Protein AF-A0A2M6YE97-F1 (afdb_monomer)

Secondary structure (DSSP, 8-state):
------HHHHHTT--HHHHHHHHHHHHTT----TTSHHHHHHHHHHHHHHHHTT-S-EEEEEEEEE-TTT--EEEEEEEEE-

Sequence (82 aa):
LDVGIELDSLVGLISQDSLDLYLHRLEAFYRRLTGTDSNYAARDWIEAKFRSFGYDSVVIDPFTGVQLGGGGSVQSYNVIAV

Organism: NCBI:txid1975058

Solvent-accessible surface area (backbone atoms only — not comparable to full-atom values): 4952 Å² total; per-residue (Å²): 130,86,84,67,75,52,67,68,63,60,55,65,70,61,57,63,70,56,54,53,52,53,51,54,56,59,55,70,41,61,73,58,49,68,66,35,71,35,27,52,54,47,50,53,50,52,49,53,47,45,47,73,74,66,43,85,44,69,45,80,49,76,45,83,39,69,23,84,96,69,78,42,79,29,70,35,70,48,77,47,76,96

Mean predicted aligned error: 5.49 Å

Foldseek 3Di:
DPPPDPPVNVVVVDDPVVVVVLVVVLCVLPDLWFQDPSVVVSLVVVQVVLVVVPQPDWDWAWDWDATPPPRDTHIGTDIDTD

Radius of gyration: 17.16 Å; Cα contacts (8 Å, |Δi|>4): 84; chains: 1; bounding box: 48×24×40 Å

Nearest PDB structures (foldseek):
  9cx4-assembly2_B  TM=6.146E-01  e=3.380E-01  Acinetobacter baumannii
  2qdf-assembly1_A  TM=5.645E-01  e=7.250E-01  Escherichia coli K-12
  6lyq-assembly1_A  TM=5.581E-01  e=1.206E+00  Escherichia coli K-12
  8bnz-assembly1_A  TM=5.854E-01  e=2.427E+00  Escherichia coli K-12
  7ojf-assembly1_N  TM=5.668E-01  e=1.766E+00  Escherichia coli BW25113

pLDDT: mean 91.68, std 9.77, range [47.56, 98.31]

Structure (mmCIF, N/CA/C/O backbone):
data_AF-A0A2M6YE97-F1
#
_entry.id   AF-A0A2M6YE97-F1
#
loop_
_atom_site.group_PDB
_atom_site.id
_atom_site.type_symbol
_atom_site.label_atom_id
_atom_site.label_alt_id
_atom_site.label_comp_id
_atom_site.label_asym_id
_atom_site.label_entity_id
_atom_site.label_seq_id
_atom_site.pdbx_PDB_ins_code
_atom_site.Cartn_x
_atom_site.Cartn_y
_atom_site.Cartn_z
_atom_site.occupancy
_atom_site.B_iso_or_equiv
_atom_site.auth_seq_id
_atom_site.auth_comp_id
_atom_site.auth_asym_id
_atom_site.auth_atom_id
_atom_site.pdbx_PDB_model_num
ATOM 1 N N . LEU A 1 1 ? -36.603 6.894 16.205 1.00 47.56 1 LEU A N 1
ATOM 2 C CA . LEU A 1 1 ? -35.289 7.144 16.826 1.00 47.56 1 LEU A CA 1
ATOM 3 C C . LEU A 1 1 ? -34.305 7.173 15.682 1.00 47.56 1 LEU A C 1
ATOM 5 O O . LEU A 1 1 ? -34.057 6.129 15.095 1.00 47.56 1 LEU A O 1
ATOM 9 N N . ASP A 1 2 ? -33.907 8.371 15.274 1.00 54.94 2 ASP A N 1
ATOM 10 C CA . ASP A 1 2 ? -32.846 8.546 14.290 1.00 54.94 2 ASP A CA 1
ATOM 11 C C . ASP A 1 2 ? -31.547 8.126 14.982 1.00 54.94 2 ASP A C 1
ATOM 13 O O . ASP A 1 2 ? -31.080 8.806 15.892 1.00 54.94 2 ASP A O 1
ATOM 17 N N . VAL A 1 3 ? -31.045 6.930 14.671 1.00 59.31 3 VAL A N 1
ATOM 18 C CA . VAL A 1 3 ? -29.766 6.433 15.205 1.00 59.31 3 VAL A CA 1
ATOM 19 C C . VAL A 1 3 ? -28.659 6.979 14.306 1.00 59.31 3 VAL A C 1
ATOM 21 O O . VAL A 1 3 ? -27.882 6.240 13.708 1.00 59.31 3 VAL A O 1
ATOM 24 N N . GLY A 1 4 ? -28.652 8.299 14.133 1.00 63.84 4 GLY A N 1
ATOM 25 C CA . GLY A 1 4 ? -27.565 9.011 13.491 1.00 63.84 4 GLY A CA 1
ATOM 26 C C . GLY A 1 4 ? -26.426 9.071 14.490 1.00 63.84 4 GLY A C 1
ATOM 27 O O . GLY A 1 4 ? -26.550 9.711 15.530 1.00 63.84 4 GLY A O 1
ATOM 28 N N . ILE A 1 5 ? -25.335 8.361 14.214 1.00 71.50 5 ILE A N 1
ATOM 29 C CA . ILE A 1 5 ? -24.098 8.544 14.973 1.00 71.50 5 ILE A CA 1
ATOM 30 C C . ILE A 1 5 ? -23.737 10.029 14.852 1.00 71.50 5 ILE A C 1
ATOM 32 O O . ILE A 1 5 ? -23.613 10.538 13.736 1.00 71.50 5 ILE A O 1
ATOM 36 N N . GLU A 1 6 ? -23.619 10.734 15.979 1.00 88.25 6 GLU A N 1
ATOM 37 C CA . GLU A 1 6 ? -23.213 12.139 15.966 1.00 88.25 6 GLU A CA 1
ATOM 38 C C . GLU A 1 6 ? -21.844 12.263 15.285 1.00 88.25 6 GLU A C 1
ATOM 40 O O . GLU A 1 6 ? -20.957 11.435 15.504 1.00 88.25 6 GLU A O 1
ATOM 45 N N . LEU A 1 7 ? -21.670 13.283 14.439 1.00 86.62 7 LEU A N 1
ATOM 46 C CA . LEU A 1 7 ? -20.469 13.462 13.616 1.00 86.62 7 LEU A CA 1
ATOM 47 C C . LEU A 1 7 ? -19.176 13.377 14.443 1.00 86.62 7 LEU A C 1
ATOM 49 O O . LEU A 1 7 ? -18.219 12.731 14.023 1.00 86.62 7 LEU A O 1
ATOM 53 N N . ASP A 1 8 ? -19.178 13.951 15.643 1.00 85.81 8 ASP A N 1
ATOM 54 C CA . ASP A 1 8 ? -18.035 13.930 16.558 1.00 85.81 8 ASP A CA 1
ATOM 55 C C . ASP A 1 8 ? -17.685 12.508 17.022 1.00 85.81 8 ASP A C 1
ATOM 57 O O . ASP A 1 8 ? -16.511 12.160 17.144 1.00 85.81 8 ASP A O 1
ATOM 61 N N . SER A 1 9 ? -18.693 11.650 17.204 1.00 87.25 9 SER A N 1
ATOM 62 C CA . SER A 1 9 ? -18.486 10.237 17.537 1.00 87.25 9 SER A CA 1
ATOM 63 C C . SER A 1 9 ? -17.884 9.460 16.364 1.00 87.25 9 SER A C 1
ATOM 65 O O . SER A 1 9 ? -17.038 8.599 16.588 1.00 87.25 9 SER A O 1
ATOM 67 N N . LEU A 1 10 ? -18.260 9.776 15.116 1.00 89.38 10 LEU A N 1
ATOM 68 C CA . LEU A 1 10 ? -17.626 9.188 13.926 1.00 89.38 10 LEU A CA 1
ATOM 69 C C . LEU A 1 10 ? -16.169 9.638 13.779 1.00 89.38 10 LEU A C 1
ATOM 71 O O . LEU A 1 10 ? -15.295 8.812 13.520 1.00 89.38 10 LEU A O 1
A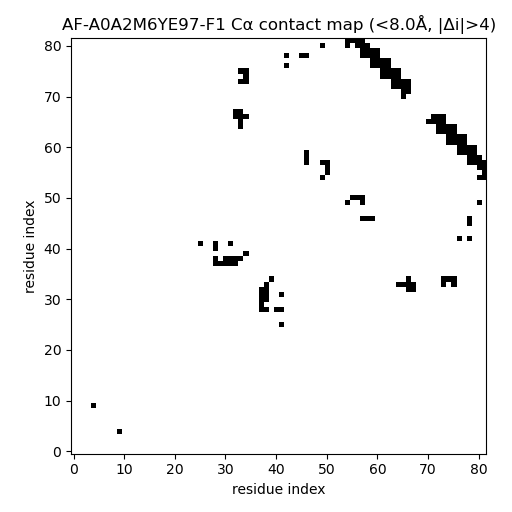TOM 75 N N . VAL A 1 11 ? -15.895 10.930 13.978 1.00 89.81 11 VAL A N 1
ATOM 76 C CA . VAL A 1 11 ? -14.530 11.480 13.945 1.00 89.81 11 VAL A CA 1
ATOM 77 C C . VAL A 1 11 ? -13.665 10.853 15.042 1.00 89.81 11 VAL A C 1
ATOM 79 O O . VAL A 1 11 ? -12.500 10.546 14.796 1.00 89.81 11 VAL A O 1
ATOM 82 N N . GLY A 1 12 ? -14.240 10.580 16.216 1.00 92.94 12 GLY A N 1
ATOM 83 C CA . GLY A 1 12 ? -13.556 9.924 17.333 1.00 92.94 12 GLY A CA 1
ATOM 84 C C . GLY A 1 12 ? -13.080 8.491 17.058 1.00 92.94 12 GLY A C 1
ATOM 85 O O . GLY A 1 12 ? -12.214 7.999 17.777 1.00 92.94 12 GLY A O 1
ATOM 86 N N . LEU A 1 13 ? -13.588 7.824 16.013 1.00 93.12 13 LEU A N 1
ATOM 87 C CA . LEU A 1 13 ? -13.098 6.503 15.593 1.00 93.12 13 LEU A CA 1
ATOM 88 C C . LEU A 1 13 ? -11.763 6.576 14.834 1.00 93.12 13 LEU A C 1
ATOM 90 O O . LEU A 1 13 ? -11.098 5.554 14.653 1.00 93.12 13 LEU A O 1
ATOM 94 N N . ILE A 1 14 ? -11.361 7.764 14.375 1.00 94.00 14 ILE A N 1
ATOM 95 C CA . ILE A 1 14 ? -10.117 7.962 13.633 1.00 94.00 14 ILE A CA 1
ATOM 96 C C . ILE A 1 14 ? -8.940 7.994 14.611 1.00 94.00 14 ILE A C 1
ATOM 98 O O . ILE A 1 14 ? -8.818 8.888 15.446 1.00 94.00 14 ILE A O 1
ATOM 102 N N . SER A 1 15 ? -8.012 7.050 14.454 1.00 96.31 15 SER A N 1
ATOM 103 C CA . SER A 1 15 ? -6.727 7.066 15.158 1.00 96.31 15 SER A CA 1
ATOM 104 C C . SER A 1 15 ? -5.702 7.895 14.377 1.00 96.31 15 SER A C 1
ATOM 106 O O . SER A 1 15 ? -5.214 7.449 13.339 1.00 96.31 15 SER A O 1
ATOM 108 N N . GLN A 1 16 ? -5.354 9.082 14.886 1.00 96.44 16 GLN A N 1
ATOM 109 C CA . GLN A 1 16 ? -4.334 9.953 14.275 1.00 96.44 16 GLN A CA 1
ATOM 110 C C . GLN A 1 16 ? -2.959 9.273 14.216 1.00 96.44 16 GLN A C 1
ATOM 112 O O . GLN A 1 16 ? -2.354 9.226 13.151 1.00 96.44 16 GLN A O 1
ATOM 117 N N . ASP A 1 17 ? -2.537 8.614 15.300 1.00 97.44 17 ASP A N 1
ATOM 118 C CA . ASP A 1 17 ? -1.272 7.863 15.346 1.00 97.44 17 ASP A CA 1
ATOM 119 C C . ASP A 1 17 ? -1.174 6.809 14.233 1.00 97.44 17 ASP A C 1
ATOM 121 O O . ASP A 1 17 ? -0.110 6.582 13.653 1.00 97.44 17 ASP A O 1
ATOM 125 N N . SER A 1 18 ? -2.297 6.158 13.911 1.00 96.31 18 SER A N 1
ATOM 126 C C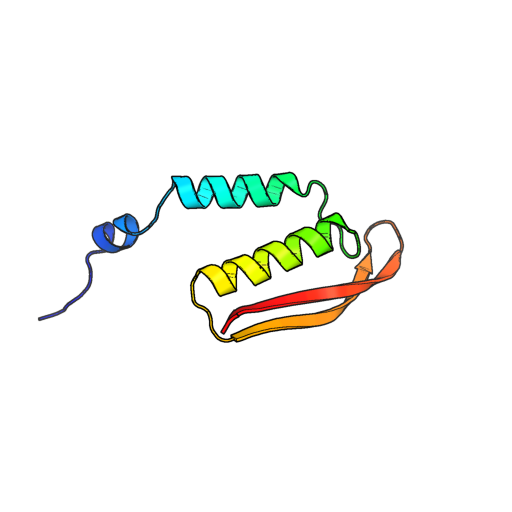A . SER A 1 18 ? -2.343 5.183 12.821 1.00 96.31 18 SER A CA 1
ATOM 127 C C . SER A 1 18 ? -2.162 5.855 11.462 1.00 96.31 18 SER A C 1
ATOM 129 O O . SER A 1 18 ? -1.417 5.334 10.631 1.00 96.31 18 SER A O 1
ATOM 131 N N . LEU A 1 19 ? -2.809 7.003 11.234 1.00 96.81 19 LEU A N 1
ATOM 132 C CA . LEU A 1 19 ? -2.665 7.766 9.992 1.00 96.81 19 LEU A CA 1
ATOM 133 C C . LEU A 1 19 ? -1.218 8.227 9.787 1.00 96.81 19 LEU A C 1
ATOM 135 O O . LEU A 1 19 ? -0.667 8.009 8.705 1.00 96.81 19 LEU A O 1
ATOM 139 N N . ASP A 1 20 ? -0.588 8.767 10.829 1.00 98.12 20 ASP A N 1
ATOM 140 C CA . ASP A 1 20 ? 0.805 9.220 10.783 1.00 98.12 20 ASP A CA 1
ATOM 141 C C . ASP A 1 20 ? 1.765 8.056 10.515 1.00 98.12 20 ASP A C 1
ATOM 143 O O . ASP A 1 20 ? 2.655 8.146 9.664 1.00 98.12 20 ASP A O 1
ATOM 147 N N . LEU A 1 21 ? 1.548 6.906 11.163 1.00 97.94 21 LEU A N 1
ATOM 148 C CA . LEU A 1 21 ? 2.349 5.707 10.920 1.00 97.94 21 LEU A CA 1
ATOM 149 C C . LEU A 1 21 ? 2.214 5.212 9.472 1.00 97.94 21 LEU A C 1
ATOM 151 O O . LEU A 1 21 ? 3.206 4.792 8.866 1.00 97.94 21 LEU A O 1
ATOM 155 N N . TYR A 1 22 ? 1.010 5.255 8.896 1.00 97.75 22 TYR A N 1
ATOM 156 C CA . TYR A 1 22 ? 0.785 4.855 7.504 1.00 97.75 22 TYR A CA 1
ATOM 157 C C . TYR A 1 22 ? 1.430 5.834 6.525 1.00 97.75 22 TYR A C 1
ATOM 159 O O . TYR A 1 22 ? 2.060 5.394 5.558 1.00 97.75 22 TYR A O 1
ATOM 167 N N . LEU A 1 23 ? 1.339 7.136 6.800 1.00 96.94 23 LEU A N 1
ATOM 168 C CA . LEU A 1 23 ? 2.002 8.174 6.019 1.00 96.94 23 LEU A CA 1
ATOM 169 C C . LEU A 1 23 ? 3.521 7.971 6.020 1.00 96.94 23 LEU A C 1
ATOM 171 O O . LEU A 1 23 ? 4.114 7.799 4.953 1.00 96.94 23 LEU A O 1
ATOM 175 N N . HIS A 1 24 ? 4.136 7.876 7.198 1.00 97.44 24 HIS A N 1
ATOM 176 C CA . HIS A 1 24 ? 5.582 7.692 7.318 1.00 97.44 24 HIS A CA 1
ATOM 177 C C . HIS A 1 24 ? 6.065 6.390 6.690 1.00 97.44 24 HIS A C 1
ATOM 179 O O . HIS A 1 24 ? 7.134 6.344 6.075 1.00 97.44 24 HIS A O 1
ATOM 185 N N . ARG A 1 25 ? 5.267 5.321 6.771 1.00 97.19 25 ARG A N 1
ATOM 186 C CA . ARG A 1 25 ? 5.595 4.076 6.077 1.00 97.19 25 ARG A CA 1
ATOM 187 C C . ARG A 1 25 ? 5.599 4.259 4.559 1.00 97.19 25 ARG A C 1
ATOM 189 O O . ARG A 1 25 ? 6.488 3.732 3.893 1.00 97.19 25 ARG A O 1
ATOM 196 N N . LEU A 1 26 ? 4.639 5.001 4.014 1.00 95.50 26 LEU A N 1
ATOM 197 C CA . LEU A 1 26 ? 4.559 5.282 2.583 1.00 95.50 26 LEU A CA 1
ATOM 198 C C . LEU A 1 26 ? 5.683 6.211 2.095 1.00 95.50 26 LEU A C 1
ATOM 200 O O . LEU A 1 26 ? 6.192 6.016 0.989 1.00 95.50 26 LEU A O 1
ATOM 204 N N . GLU A 1 27 ? 6.098 7.174 2.914 1.00 95.31 27 GLU A N 1
ATOM 205 C CA . GLU A 1 27 ? 7.247 8.056 2.659 1.00 95.31 27 GLU A CA 1
ATOM 206 C C . GLU A 1 27 ? 8.580 7.294 2.687 1.00 95.31 27 GLU A C 1
ATOM 208 O O . GLU A 1 27 ? 9.472 7.559 1.876 1.00 95.31 27 GLU A O 1
ATOM 213 N N . ALA A 1 28 ? 8.700 6.286 3.557 1.00 96.56 28 ALA A N 1
ATOM 214 C CA . ALA A 1 28 ? 9.903 5.465 3.688 1.00 96.56 28 ALA A CA 1
ATOM 215 C C . ALA A 1 28 ? 10.229 4.628 2.434 1.00 96.56 28 ALA A C 1
ATOM 217 O O . ALA A 1 28 ? 11.367 4.190 2.275 1.00 96.56 28 ALA A O 1
ATOM 218 N N . PHE A 1 29 ? 9.279 4.437 1.510 1.00 93.94 29 PHE A N 1
ATOM 219 C CA . PHE A 1 29 ? 9.549 3.809 0.209 1.00 93.94 29 PHE A CA 1
ATOM 220 C C . PHE A 1 29 ? 10.295 4.729 -0.776 1.00 93.94 29 PHE A C 1
ATOM 222 O O . PHE A 1 29 ? 10.556 4.323 -1.910 1.00 93.94 29 PHE A O 1
ATOM 229 N N . TYR A 1 30 ? 10.682 5.943 -0.368 1.00 88.31 30 TYR A N 1
ATOM 230 C CA . TYR A 1 30 ? 11.389 6.920 -1.199 1.00 88.31 30 TYR A CA 1
ATOM 231 C C . TYR A 1 30 ? 10.588 7.283 -2.468 1.00 88.31 30 TYR A C 1
ATOM 233 O O . TYR A 1 30 ? 9.391 7.577 -2.411 1.00 88.31 30 TYR A O 1
ATOM 241 N N . ARG A 1 31 ? 11.236 7.300 -3.640 1.00 90.12 31 ARG A N 1
ATOM 242 C CA . ARG A 1 31 ? 10.611 7.617 -4.929 1.00 90.12 31 ARG A CA 1
ATOM 243 C C . ARG A 1 31 ? 9.841 6.415 -5.473 1.00 90.12 31 ARG A C 1
ATOM 245 O O . ARG A 1 31 ? 10.418 5.484 -6.027 1.00 90.12 31 ARG A O 1
ATOM 252 N N . ARG A 1 32 ? 8.515 6.497 -5.412 1.00 91.88 32 ARG A N 1
ATOM 253 C CA . ARG A 1 32 ? 7.577 5.496 -5.950 1.00 91.88 32 ARG A CA 1
ATOM 254 C C . ARG A 1 32 ? 7.246 5.744 -7.426 1.00 91.88 32 ARG A C 1
ATOM 256 O O . ARG A 1 32 ? 6.080 5.762 -7.806 1.00 91.88 32 ARG A O 1
ATOM 263 N N . LEU A 1 33 ? 8.272 5.988 -8.241 1.00 91.56 33 LEU A N 1
ATOM 264 C CA . LEU A 1 33 ? 8.114 6.153 -9.686 1.00 91.56 33 LEU A CA 1
ATOM 265 C C . LEU A 1 33 ? 7.591 4.850 -10.314 1.00 91.56 33 LEU A C 1
ATOM 267 O O . LEU A 1 33 ? 8.010 3.769 -9.918 1.00 91.56 33 LEU A O 1
ATOM 271 N N . THR A 1 34 ? 6.702 4.944 -11.301 1.00 91.50 34 THR A N 1
ATOM 272 C CA . THR A 1 34 ? 6.132 3.774 -11.980 1.00 91.50 34 THR A CA 1
ATOM 273 C C . THR A 1 34 ? 7.218 2.806 -12.446 1.00 91.50 34 THR A C 1
ATOM 275 O O . THR A 1 34 ? 8.197 3.205 -13.085 1.00 91.50 34 THR A O 1
ATOM 278 N N . GLY A 1 35 ? 7.032 1.527 -12.128 1.00 90.00 35 GLY A N 1
ATOM 279 C CA . GLY A 1 35 ? 7.913 0.453 -12.571 1.00 90.00 35 GLY A CA 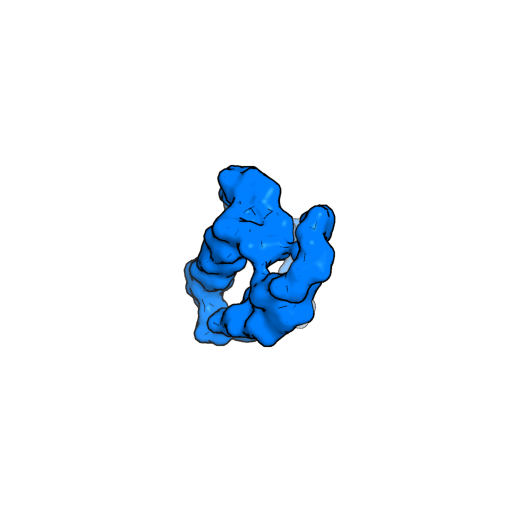1
ATOM 280 C C . GLY A 1 35 ? 9.200 0.274 -11.757 1.00 90.00 35 GLY A C 1
ATOM 281 O O . GLY A 1 35 ? 10.033 -0.538 -12.148 1.00 90.00 35 GLY A O 1
ATOM 282 N N . THR A 1 36 ? 9.398 1.022 -10.664 1.00 91.94 36 THR A N 1
ATOM 283 C CA . THR A 1 36 ? 10.560 0.850 -9.773 1.00 91.94 36 THR A CA 1
ATOM 284 C C . THR A 1 36 ? 10.278 -0.122 -8.627 1.00 91.94 36 THR A C 1
ATOM 286 O O . THR A 1 36 ? 9.134 -0.284 -8.201 1.00 91.94 36 THR A O 1
ATOM 289 N N . ASP A 1 37 ? 11.335 -0.696 -8.047 1.00 93.19 37 ASP A N 1
ATOM 290 C CA . ASP A 1 37 ? 11.231 -1.588 -6.881 1.00 93.19 37 ASP A CA 1
ATOM 291 C C . ASP A 1 37 ? 10.521 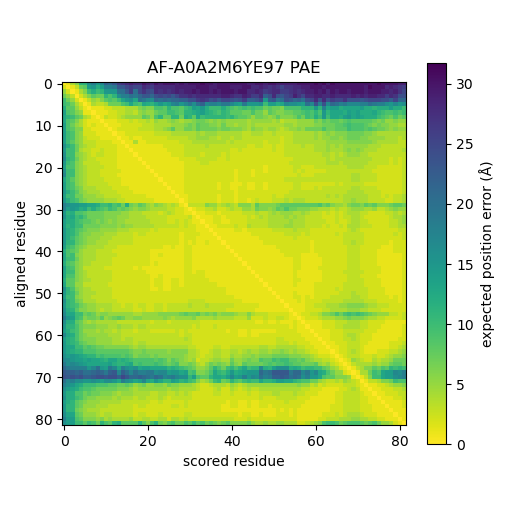-0.918 -5.697 1.00 93.1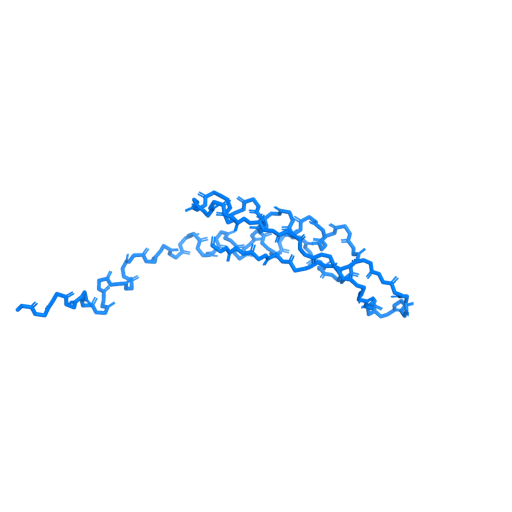9 37 ASP A C 1
ATOM 293 O O . ASP A 1 37 ? 9.677 -1.526 -5.044 1.00 93.19 37 ASP A O 1
ATOM 297 N N . SER A 1 38 ? 10.789 0.370 -5.462 1.00 95.44 38 SER A N 1
ATOM 298 C CA . SER A 1 38 ? 10.092 1.181 -4.456 1.00 95.44 38 SER A CA 1
ATOM 299 C C . SER A 1 38 ? 8.584 1.279 -4.702 1.00 95.44 38 SER A C 1
ATOM 301 O O . SER A 1 38 ? 7.801 1.285 -3.751 1.00 95.44 38 SER A O 1
ATOM 303 N N . ASN A 1 39 ? 8.155 1.374 -5.964 1.00 95.19 39 ASN A N 1
ATOM 304 C CA . ASN A 1 39 ? 6.738 1.398 -6.320 1.00 95.19 39 ASN A CA 1
ATOM 305 C C . ASN A 1 39 ? 6.081 0.031 -6.083 1.00 95.19 39 ASN A C 1
ATOM 307 O O . ASN A 1 39 ? 5.007 -0.023 -5.485 1.00 95.19 39 ASN A O 1
ATOM 311 N N . TYR A 1 40 ? 6.746 -1.062 -6.461 1.00 96.06 40 TYR A N 1
ATOM 312 C CA . TYR A 1 40 ? 6.241 -2.416 -6.218 1.00 96.06 40 TYR A CA 1
ATOM 313 C C . TYR A 1 40 ? 6.193 -2.764 -4.725 1.00 96.06 40 TYR A C 1
ATOM 315 O O . TYR A 1 40 ? 5.188 -3.286 -4.253 1.00 96.06 40 TYR A O 1
ATOM 323 N N . ALA A 1 41 ? 7.209 -2.381 -3.949 1.00 97.25 41 ALA A N 1
ATOM 324 C CA . ALA A 1 41 ? 7.210 -2.572 -2.500 1.00 97.25 41 ALA A CA 1
ATOM 325 C C . ALA A 1 41 ? 6.082 -1.785 -1.808 1.00 97.25 41 ALA A C 1
ATOM 327 O O . ALA A 1 41 ? 5.448 -2.287 -0.878 1.00 97.25 41 ALA A O 1
ATOM 328 N N . ALA A 1 42 ? 5.794 -0.563 -2.276 1.00 97.88 42 ALA A N 1
ATOM 329 C CA . ALA A 1 42 ? 4.665 0.215 -1.776 1.00 97.88 42 ALA A CA 1
ATOM 330 C C . ALA A 1 42 ? 3.314 -0.422 -2.148 1.00 97.88 42 ALA A C 1
ATOM 332 O O . ALA A 1 42 ? 2.426 -0.474 -1.299 1.00 97.88 42 ALA A O 1
ATOM 333 N N . ARG A 1 43 ? 3.167 -0.937 -3.379 1.00 97.81 43 ARG A N 1
ATOM 334 C CA . ARG A 1 43 ? 1.982 -1.692 -3.828 1.00 97.81 43 ARG A CA 1
ATOM 335 C C . ARG A 1 43 ? 1.710 -2.882 -2.908 1.00 97.81 43 ARG A C 1
ATOM 337 O O . ARG A 1 43 ? 0.594 -3.009 -2.411 1.00 97.81 43 ARG A O 1
ATOM 344 N N . ASP A 1 44 ? 2.725 -3.703 -2.649 1.00 98.06 44 ASP A N 1
ATOM 345 C CA . ASP A 1 44 ? 2.593 -4.911 -1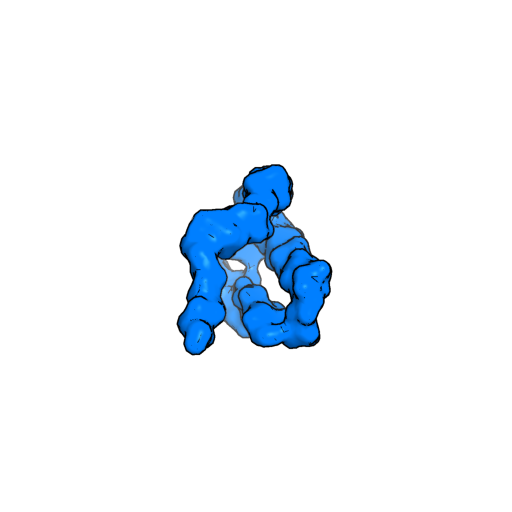.822 1.00 98.06 44 ASP A CA 1
ATOM 346 C C . ASP A 1 44 ? 2.237 -4.562 -0.374 1.00 98.06 44 ASP A C 1
ATOM 348 O O . ASP A 1 44 ? 1.423 -5.229 0.259 1.00 98.06 44 ASP A O 1
ATOM 352 N N . TRP A 1 45 ? 2.786 -3.463 0.150 1.00 98.06 45 TRP A N 1
ATOM 353 C CA . TRP A 1 45 ? 2.423 -2.993 1.482 1.00 98.06 45 TRP A CA 1
ATOM 354 C C . TRP A 1 45 ? 0.970 -2.509 1.569 1.00 98.06 45 TRP A C 1
ATOM 356 O O . TRP A 1 45 ? 0.302 -2.801 2.560 1.00 98.06 45 TRP A O 1
ATOM 366 N N . ILE A 1 46 ? 0.471 -1.793 0.554 1.00 98.12 46 ILE A N 1
ATOM 367 C CA . ILE A 1 46 ? -0.931 -1.342 0.500 1.00 98.12 46 ILE A CA 1
ATOM 368 C C . ILE A 1 46 ? -1.873 -2.550 0.433 1.00 98.12 46 ILE A C 1
ATOM 370 O O . ILE A 1 46 ? -2.845 -2.609 1.186 1.00 98.12 46 ILE A O 1
ATOM 374 N N . GLU A 1 47 ? -1.562 -3.530 -0.417 1.00 98.31 47 GLU A N 1
ATOM 375 C CA . GLU A 1 47 ? -2.335 -4.771 -0.550 1.00 98.31 47 GLU A CA 1
ATOM 376 C C . GLU A 1 47 ? -2.406 -5.536 0.780 1.00 98.31 47 GLU A C 1
ATOM 378 O O . GLU A 1 47 ? -3.501 -5.820 1.279 1.00 98.31 47 GLU A O 1
ATOM 383 N N . ALA A 1 48 ? -1.257 -5.751 1.427 1.00 97.75 48 ALA A N 1
ATOM 384 C CA . ALA A 1 48 ? -1.190 -6.383 2.739 1.00 97.75 48 ALA A CA 1
ATOM 385 C C . ALA A 1 48 ? -1.940 -5.579 3.814 1.00 97.75 48 ALA A C 1
ATOM 387 O O . ALA A 1 48 ? -2.565 -6.162 4.706 1.00 97.75 48 ALA A O 1
ATOM 388 N N . LYS A 1 49 ? -1.914 -4.240 3.743 1.00 97.75 49 LYS A N 1
ATOM 389 C CA . LYS A 1 49 ? -2.638 -3.398 4.697 1.00 97.75 49 LYS A CA 1
ATOM 390 C C . LYS A 1 49 ? -4.146 -3.502 4.557 1.00 97.75 49 LYS A C 1
ATOM 392 O O . LYS A 1 49 ? -4.803 -3.649 5.588 1.00 97.75 49 LYS A O 1
ATOM 397 N N . PHE A 1 50 ? -4.680 -3.513 3.338 1.00 97.94 50 PHE A N 1
ATOM 398 C CA . PHE A 1 50 ? -6.106 -3.769 3.134 1.00 97.94 50 PHE A CA 1
ATOM 399 C C . PHE A 1 50 ? -6.513 -5.131 3.697 1.00 97.94 50 PHE A C 1
ATOM 401 O O . PHE A 1 50 ? -7.460 -5.204 4.478 1.00 97.94 50 PHE A O 1
ATOM 408 N N . ARG A 1 51 ? -5.738 -6.191 3.445 1.00 97.50 5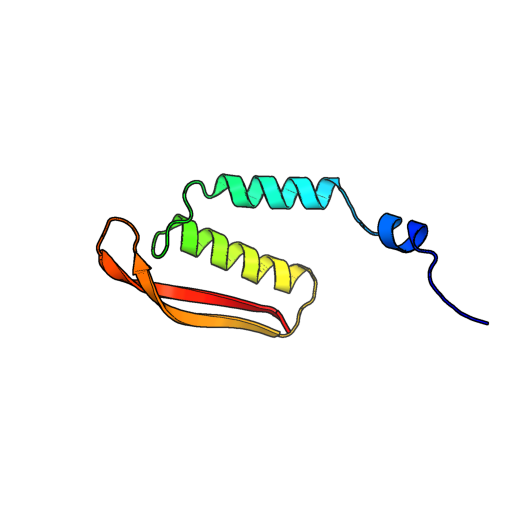1 ARG A N 1
ATOM 409 C CA . ARG A 1 51 ? -6.008 -7.498 4.071 1.00 97.50 51 ARG A CA 1
ATOM 410 C C . ARG A 1 51 ? -5.981 -7.430 5.599 1.00 97.50 51 ARG A C 1
ATOM 412 O O . ARG A 1 51 ? -6.837 -8.016 6.250 1.00 97.50 51 ARG A O 1
ATOM 419 N N . SER A 1 52 ? -5.049 -6.674 6.184 1.00 96.50 52 SER A N 1
ATOM 420 C CA . SER A 1 52 ? -4.965 -6.516 7.645 1.00 96.50 52 SER A CA 1
ATOM 421 C C . SER A 1 52 ? -6.165 -5.792 8.267 1.00 96.50 52 SER A C 1
ATOM 423 O O . SER A 1 52 ? -6.418 -5.964 9.456 1.00 96.50 52 SER A O 1
ATOM 425 N N . PHE A 1 53 ? -6.905 -5.001 7.483 1.00 96.00 53 PHE A N 1
ATOM 426 C CA . PHE A 1 53 ? -8.158 -4.379 7.919 1.00 96.00 53 PHE A CA 1
ATOM 427 C C . PHE A 1 53 ? -9.370 -5.312 7.797 1.00 96.00 53 PHE A C 1
ATOM 429 O O . PHE A 1 53 ? -10.452 -4.943 8.240 1.00 96.00 53 PHE A O 1
ATOM 436 N N . GLY A 1 54 ? -9.194 -6.511 7.231 1.00 96.94 54 GLY A N 1
ATOM 437 C CA . GLY A 1 54 ? -10.263 -7.492 7.056 1.00 96.94 54 GLY A CA 1
ATOM 438 C C . GLY A 1 54 ? -10.987 -7.410 5.713 1.00 96.94 54 GLY A C 1
ATOM 439 O O . GLY A 1 54 ? -12.072 -7.963 5.599 1.00 96.94 54 GLY A O 1
ATOM 440 N N . TYR A 1 55 ? -10.420 -6.740 4.700 1.00 97.00 55 TYR A N 1
ATOM 441 C CA . TYR A 1 55 ? -10.952 -6.846 3.338 1.00 97.00 55 TYR A CA 1
ATOM 442 C C . TYR A 1 55 ? -10.691 -8.253 2.791 1.00 97.00 55 TYR A C 1
ATOM 444 O O . TYR A 1 55 ? -9.536 -8.673 2.658 1.00 97.00 55 TYR A O 1
ATOM 452 N N . ASP A 1 56 ? -11.764 -8.959 2.443 1.00 92.69 56 ASP A N 1
ATOM 453 C CA . ASP A 1 56 ? -11.700 -10.328 1.925 1.00 92.69 56 ASP A CA 1
ATOM 454 C C . ASP A 1 56 ? -11.219 -10.362 0.467 1.00 92.69 56 ASP A C 1
ATOM 456 O O . ASP A 1 56 ? -10.469 -11.257 0.063 1.00 92.69 56 ASP A O 1
ATOM 460 N N . SER A 1 57 ? -11.600 -9.353 -0.325 1.00 95.62 57 SER A N 1
ATOM 461 C CA . SER A 1 57 ? -11.226 -9.232 -1.731 1.00 95.62 57 SER A CA 1
ATOM 462 C C . SER A 1 57 ? -10.262 -8.068 -1.941 1.00 95.62 57 SER A C 1
ATOM 464 O O . SER A 1 57 ? -10.667 -6.916 -2.069 1.00 95.62 57 SER A O 1
ATOM 466 N N . VAL A 1 58 ? -8.968 -8.381 -2.040 1.00 97.94 58 VAL A N 1
ATOM 467 C CA . VAL A 1 58 ? -7.931 -7.428 -2.464 1.00 97.94 58 VAL A CA 1
ATOM 468 C C . VAL A 1 58 ? -7.245 -7.961 -3.717 1.00 97.94 58 VAL A C 1
ATOM 470 O O . VAL A 1 58 ? -6.709 -9.075 -3.706 1.00 97.94 58 VAL A O 1
ATOM 473 N N . VAL A 1 59 ? -7.281 -7.175 -4.793 1.00 97.44 59 VAL A N 1
ATOM 474 C CA . VAL A 1 59 ? -6.803 -7.535 -6.132 1.00 97.44 59 VAL A CA 1
ATOM 475 C C . VAL A 1 59 ? -5.716 -6.565 -6.578 1.00 97.44 59 VAL A C 1
ATOM 477 O O . VAL A 1 59 ? -5.853 -5.347 -6.463 1.00 97.44 59 VAL A O 1
ATOM 480 N N . ILE A 1 60 ? -4.640 -7.124 -7.126 1.00 97.75 60 ILE A N 1
ATOM 481 C CA . ILE A 1 60 ? -3.626 -6.383 -7.870 1.00 97.75 60 ILE A CA 1
ATOM 482 C C . ILE A 1 60 ? -3.997 -6.481 -9.350 1.00 97.75 60 ILE A C 1
ATOM 484 O O . ILE A 1 60 ? -3.902 -7.557 -9.936 1.00 97.75 60 ILE A O 1
ATOM 488 N N . ASP A 1 61 ? -4.432 -5.370 -9.937 1.00 97.44 61 ASP A N 1
ATOM 489 C CA . ASP A 1 61 ? -4.902 -5.299 -11.323 1.00 97.44 61 ASP A CA 1
ATOM 490 C C . ASP A 1 61 ? -3.787 -4.765 -12.244 1.00 97.44 61 ASP A C 1
ATOM 492 O O . ASP A 1 61 ? -3.401 -3.596 -12.118 1.00 97.44 61 ASP A O 1
ATOM 496 N N . PRO A 1 62 ? -3.200 -5.609 -13.114 1.00 96.69 62 PRO A N 1
ATOM 497 C CA . PRO A 1 62 ? -2.064 -5.238 -13.945 1.00 96.69 62 PRO A CA 1
ATOM 498 C C . PRO A 1 62 ? -2.479 -4.475 -15.210 1.00 96.69 62 PRO A C 1
ATOM 500 O O . PRO A 1 62 ? -3.393 -4.865 -15.927 1.00 96.69 62 PRO A O 1
ATOM 503 N N . PHE A 1 63 ? -1.704 -3.453 -15.572 1.00 96.00 63 PHE A N 1
ATOM 504 C CA . PHE A 1 63 ? -1.829 -2.747 -16.849 1.00 96.00 63 PHE A CA 1
ATOM 505 C C . PHE A 1 63 ? -0.472 -2.237 -17.350 1.00 96.00 63 PHE A C 1
ATOM 507 O O . PHE A 1 63 ? 0.510 -2.186 -16.608 1.00 96.00 63 PHE A O 1
ATOM 514 N N . THR A 1 64 ? -0.396 -1.843 -18.621 1.00 95.38 64 THR A N 1
ATOM 515 C CA . THR A 1 64 ? 0.812 -1.222 -19.182 1.00 95.38 64 THR A CA 1
ATOM 516 C C . THR A 1 64 ? 0.768 0.290 -18.979 1.00 95.38 64 THR A C 1
ATOM 518 O O . THR A 1 64 ? -0.114 0.966 -19.505 1.00 95.38 64 THR A O 1
ATOM 521 N N . GLY A 1 65 ? 1.727 0.819 -18.221 1.00 90.88 65 GLY A N 1
ATOM 522 C CA . GLY A 1 65 ? 1.936 2.253 -18.025 1.00 90.88 65 GLY A CA 1
ATOM 523 C C . GLY A 1 65 ? 3.212 2.741 -18.706 1.00 90.88 65 GLY A C 1
ATOM 524 O O . GLY A 1 65 ? 3.913 1.980 -19.372 1.00 90.88 65 GLY A O 1
ATOM 525 N N . VAL A 1 66 ? 3.538 4.019 -18.517 1.00 90.06 66 VAL A N 1
ATOM 526 C CA . VAL A 1 66 ? 4.766 4.636 -19.041 1.00 90.06 66 VAL A CA 1
ATOM 527 C C . VAL A 1 66 ? 5.607 5.144 -17.880 1.00 90.06 66 VAL A C 1
ATOM 529 O O . VAL A 1 66 ? 5.094 5.799 -16.970 1.00 90.06 66 VAL A O 1
ATOM 532 N N . GLN A 1 67 ? 6.908 4.858 -17.908 1.00 87.44 67 GLN A N 1
ATOM 533 C CA . GLN A 1 67 ? 7.829 5.371 -16.901 1.00 87.44 67 GLN A CA 1
ATOM 534 C C . GLN A 1 67 ? 8.256 6.804 -17.234 1.00 87.44 67 GLN A C 1
ATOM 536 O O . GLN A 1 67 ? 8.834 7.073 -18.292 1.00 87.44 67 GLN A O 1
ATOM 541 N N . LEU A 1 68 ? 8.019 7.727 -16.298 1.00 82.50 68 LEU A N 1
ATOM 542 C CA . LEU A 1 68 ? 8.481 9.109 -16.423 1.00 82.50 68 LEU A CA 1
ATOM 543 C C . LEU A 1 68 ? 10.016 9.153 -16.509 1.00 82.50 68 LEU A C 1
ATOM 545 O O . LEU A 1 68 ? 10.706 8.535 -15.704 1.00 82.50 68 LEU A O 1
ATOM 549 N N . GLY A 1 69 ? 10.546 9.890 -17.487 1.00 79.88 69 GLY A N 1
ATOM 550 C CA . GLY A 1 69 ? 11.989 10.058 -17.709 1.00 79.88 69 GLY A CA 1
ATOM 551 C C . GLY A 1 69 ? 12.671 8.923 -18.484 1.00 79.88 69 GLY A C 1
ATOM 552 O O . GLY A 1 69 ? 13.728 9.158 -19.059 1.00 79.88 69 GLY A O 1
ATOM 553 N N . GLY A 1 70 ? 12.065 7.732 -18.551 1.00 73.06 70 GLY A N 1
ATOM 554 C CA . GLY A 1 70 ? 12.584 6.586 -19.312 1.00 73.06 70 GLY A CA 1
ATOM 555 C C . GLY A 1 70 ? 11.891 6.355 -20.658 1.00 73.06 70 GLY A C 1
ATOM 556 O O . GLY A 1 70 ? 12.475 5.740 -21.544 1.00 73.06 70 GLY A O 1
ATOM 557 N N . GLY A 1 71 ? 10.643 6.816 -20.825 1.00 78.50 71 GLY A N 1
ATOM 558 C CA . GLY A 1 71 ? 9.862 6.673 -22.066 1.00 78.50 7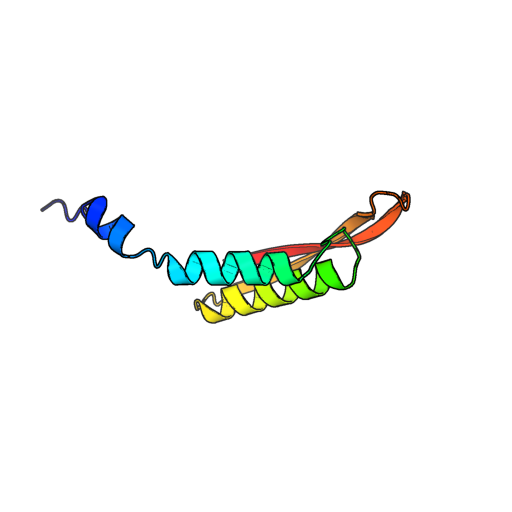1 GLY A CA 1
ATOM 559 C C . GLY A 1 71 ? 9.435 5.236 -22.409 1.00 78.50 71 GLY A C 1
ATOM 560 O O . GLY A 1 71 ? 8.638 5.036 -23.322 1.00 78.50 71 GLY A O 1
ATOM 561 N N . GLY A 1 72 ? 9.933 4.238 -21.675 1.00 87.00 72 GLY A N 1
ATOM 562 C CA . GLY A 1 72 ? 9.578 2.834 -21.834 1.00 87.00 72 GLY A CA 1
ATOM 563 C C . GLY A 1 72 ? 8.195 2.510 -21.275 1.00 87.00 72 GLY A C 1
ATOM 564 O O . GLY A 1 72 ? 7.777 3.043 -20.240 1.00 87.00 72 GLY A O 1
ATOM 565 N N . SER A 1 73 ? 7.502 1.597 -21.958 1.00 92.25 73 SER A N 1
ATOM 566 C CA . SER A 1 73 ? 6.338 0.917 -21.395 1.00 92.25 73 SER A CA 1
ATOM 567 C C . SER A 1 73 ? 6.785 0.044 -20.226 1.00 92.25 73 SER A C 1
ATOM 569 O O . SER A 1 73 ? 7.733 -0.730 -20.357 1.00 92.25 73 SER A O 1
ATOM 571 N N . VAL A 1 74 ? 6.111 0.172 -19.088 1.00 93.31 74 VAL A N 1
ATOM 572 C CA . VAL A 1 74 ? 6.425 -0.566 -17.861 1.00 93.31 74 VAL A CA 1
ATOM 573 C C . VAL A 1 74 ? 5.173 -1.200 -17.283 1.00 93.31 74 VAL A C 1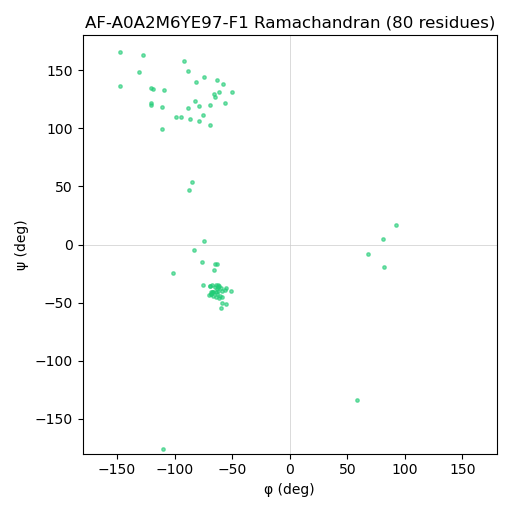
ATOM 575 O O . VAL A 1 74 ? 4.065 -0.663 -17.385 1.00 93.31 74 VAL A O 1
ATOM 578 N N . GLN A 1 75 ? 5.356 -2.349 -16.643 1.00 94.19 75 GLN A N 1
ATOM 579 C CA . GLN A 1 75 ? 4.277 -3.004 -15.929 1.00 94.19 75 GLN A CA 1
ATOM 580 C C . GLN A 1 75 ? 3.838 -2.134 -14.745 1.00 94.19 75 GLN A C 1
ATOM 582 O O . GLN A 1 75 ? 4.649 -1.704 -13.927 1.00 94.19 75 GLN A O 1
ATOM 587 N N . SER A 1 76 ? 2.544 -1.854 -14.685 1.00 95.31 76 SER A N 1
ATOM 588 C CA . SER A 1 76 ? 1.902 -1.011 -13.680 1.00 95.31 76 SER A CA 1
ATOM 589 C C . SER A 1 76 ? 0.738 -1.763 -13.049 1.00 95.31 76 SER A C 1
ATOM 591 O O . SER A 1 76 ? 0.299 -2.787 -13.582 1.00 95.31 76 SER A O 1
ATOM 593 N N . TYR A 1 77 ? 0.280 -1.290 -11.891 1.00 97.00 77 TYR A N 1
ATOM 594 C CA . TYR A 1 77 ? -0.720 -1.999 -11.105 1.00 97.00 77 TYR A CA 1
ATOM 595 C C . TYR A 1 77 ? -1.636 -1.038 -10.357 1.00 97.00 77 TYR A C 1
ATOM 597 O O . TYR A 1 77 ? -1.151 -0.105 -9.713 1.00 97.00 77 TYR A O 1
ATOM 605 N N . ASN A 1 78 ? -2.936 -1.315 -10.381 1.00 97.50 78 ASN A N 1
ATOM 606 C CA . ASN A 1 78 ? -3.867 -0.800 -9.382 1.00 97.50 78 ASN A CA 1
ATOM 607 C C . ASN A 1 78 ? -3.926 -1.783 -8.203 1.00 97.50 78 ASN A C 1
ATOM 609 O O . ASN A 1 78 ? -3.767 -2.990 -8.390 1.00 97.50 78 ASN A O 1
ATOM 613 N N . VAL A 1 79 ? -4.178 -1.276 -6.994 1.00 97.81 79 VAL A N 1
ATOM 614 C CA . VAL A 1 79 ? -4.567 -2.101 -5.839 1.00 97.81 79 VAL A CA 1
ATOM 615 C C . VAL A 1 79 ? -6.020 -1.782 -5.529 1.00 97.81 79 VAL A C 1
ATOM 617 O O . VAL A 1 79 ? -6.346 -0.630 -5.243 1.00 97.81 79 VAL A O 1
ATOM 620 N N . ILE A 1 80 ? -6.887 -2.785 -5.620 1.00 97.88 80 ILE A N 1
ATOM 621 C CA . ILE A 1 80 ? -8.338 -2.634 -5.501 1.00 97.88 80 ILE A CA 1
ATOM 622 C C . ILE A 1 80 ? -8.805 -3.502 -4.334 1.00 97.88 80 ILE A C 1
ATOM 624 O O . ILE A 1 80 ? -8.593 -4.713 -4.353 1.00 97.88 80 ILE A O 1
ATOM 628 N N . ALA A 1 81 ? -9.423 -2.887 -3.328 1.00 96.81 81 ALA A N 1
ATOM 629 C CA . ALA A 1 81 ? -10.081 -3.576 -2.221 1.00 96.81 81 ALA A CA 1
ATOM 630 C C . ALA A 1 81 ? -11.602 -3.416 -2.361 1.00 96.81 81 ALA A C 1
ATOM 632 O O . ALA A 1 81 ? -12.067 -2.308 -2.644 1.00 96.81 81 ALA A O 1
ATOM 633 N N . VAL A 1 82 ? -12.343 -4.518 -2.210 1.00 86.88 82 VAL A N 1
ATOM 634 C CA . VAL A 1 82 ? -13.808 -4.603 -2.360 1.00 86.88 82 VAL A CA 1
ATOM 635 C C . VAL A 1 82 ? -14.415 -5.256 -1.130 1.00 86.88 82 VAL A C 1
ATOM 637 O O . VAL A 1 82 ? -13.807 -6.237 -0.640 1.00 86.88 82 VAL A O 1
#